Protein AF-A0A7S3HT35-F1 (afdb_monomer)

Mean predicted aligned error: 10.13 Å

Structure (mmCIF, N/CA/C/O backbone):
data_AF-A0A7S3HT35-F1
#
_entry.id   AF-A0A7S3HT35-F1
#
loop_
_atom_site.group_PDB
_atom_site.id
_atom_site.type_symbol
_atom_site.label_atom_id
_atom_site.label_alt_id
_atom_site.label_comp_id
_atom_site.label_asym_id
_atom_site.label_entity_id
_atom_site.label_seq_id
_atom_site.pdbx_PDB_ins_code
_atom_site.Cartn_x
_atom_site.Cartn_y
_atom_site.Cartn_z
_atom_site.occupancy
_atom_site.B_iso_or_equiv
_atom_site.auth_seq_id
_atom_site.auth_comp_id
_atom_site.auth_asym_id
_atom_site.auth_atom_id
_atom_site.pdbx_PDB_model_num
ATOM 1 N N . GLU A 1 1 ? -8.758 10.540 12.194 1.00 90.31 1 GLU A N 1
ATOM 2 C CA . GLU A 1 1 ? -7.508 11.287 12.437 1.00 90.31 1 GLU A CA 1
ATOM 3 C C . GLU A 1 1 ? -7.003 11.912 11.148 1.00 90.31 1 GLU A C 1
ATOM 5 O O . GLU A 1 1 ? -7.267 11.379 10.072 1.00 90.31 1 GLU A O 1
ATOM 10 N N . GLU A 1 2 ? -6.300 13.037 11.250 1.00 94.94 2 GLU A N 1
ATOM 11 C CA . GLU A 1 2 ? -5.619 13.651 10.111 1.00 94.94 2 GLU A CA 1
ATOM 12 C C . GLU A 1 2 ? -4.163 13.181 10.045 1.00 94.94 2 GLU A C 1
ATOM 14 O O . GLU A 1 2 ? -3.432 13.219 11.033 1.00 94.94 2 GLU A O 1
ATOM 19 N N . VAL A 1 3 ? -3.727 12.776 8.857 1.00 94.69 3 VAL A N 1
ATOM 20 C CA . VAL A 1 3 ? -2.368 12.325 8.566 1.00 94.69 3 VAL A CA 1
ATOM 21 C C . VAL A 1 3 ? -1.722 13.304 7.595 1.00 94.69 3 VAL A C 1
ATOM 23 O O . VAL A 1 3 ? -2.231 13.572 6.502 1.00 94.69 3 VAL A O 1
ATOM 26 N N . ASN A 1 4 ? -0.570 13.842 7.989 1.00 96.94 4 ASN A N 1
ATOM 27 C CA . ASN A 1 4 ? 0.180 14.779 7.163 1.00 96.94 4 ASN A CA 1
ATOM 28 C C . ASN A 1 4 ? 0.815 14.096 5.944 1.00 96.94 4 ASN A C 1
ATOM 30 O O . ASN A 1 4 ? 1.162 12.912 5.958 1.00 96.94 4 ASN A O 1
ATOM 34 N N . LYS A 1 5 ? 1.032 14.885 4.888 1.00 95.50 5 LYS A N 1
ATOM 35 C CA . LYS A 1 5 ? 1.752 14.442 3.693 1.00 95.50 5 LYS A CA 1
ATOM 36 C C . LYS A 1 5 ? 3.140 13.912 4.062 1.00 95.50 5 LYS A C 1
ATOM 38 O O . LYS A 1 5 ? 3.891 14.555 4.788 1.00 95.50 5 LYS A O 1
ATOM 43 N N . GLY A 1 6 ? 3.503 12.771 3.486 1.00 93.56 6 GLY A N 1
ATOM 44 C CA . GLY A 1 6 ? 4.805 12.128 3.647 1.00 93.56 6 GLY A CA 1
ATOM 45 C C . GLY A 1 6 ? 4.886 11.134 4.803 1.00 93.56 6 GLY A C 1
ATOM 46 O O . GLY A 1 6 ? 5.875 10.405 4.873 1.00 93.56 6 GLY A O 1
ATOM 47 N N . VAL A 1 7 ? 3.864 11.056 5.661 1.00 95.56 7 VAL A N 1
ATOM 48 C CA . VAL A 1 7 ? 3.805 10.070 6.746 1.00 95.56 7 VAL A CA 1
ATOM 49 C C . VAL A 1 7 ? 3.694 8.657 6.173 1.00 95.56 7 VAL A C 1
ATOM 51 O O . VAL A 1 7 ? 2.940 8.403 5.230 1.00 95.56 7 VAL A O 1
ATOM 54 N N . VAL A 1 8 ? 4.468 7.741 6.753 1.00 95.50 8 VAL A N 1
ATOM 55 C CA . VAL A 1 8 ? 4.493 6.319 6.406 1.00 95.50 8 VAL A CA 1
ATOM 56 C C . VAL A 1 8 ? 3.618 5.561 7.398 1.00 95.50 8 VAL A C 1
ATOM 58 O O . VAL A 1 8 ? 3.892 5.576 8.594 1.00 95.50 8 VAL A O 1
ATOM 61 N N . LEU A 1 9 ? 2.580 4.898 6.897 1.00 94.19 9 LEU A N 1
ATOM 62 C CA . LEU A 1 9 ? 1.608 4.163 7.708 1.00 94.19 9 LEU A CA 1
ATOM 63 C C . LEU A 1 9 ? 1.973 2.687 7.859 1.00 94.19 9 LEU A C 1
ATOM 65 O O . LEU A 1 9 ? 1.727 2.101 8.904 1.00 94.19 9 LEU A O 1
ATOM 69 N N . THR A 1 10 ? 2.586 2.085 6.837 1.00 94.56 10 THR A N 1
ATOM 70 C CA . THR A 1 10 ? 3.021 0.682 6.880 1.00 94.56 10 THR A CA 1
ATOM 71 C C . THR A 1 10 ? 4.471 0.526 6.451 1.00 94.56 10 THR A C 1
ATOM 73 O O . THR A 1 10 ? 4.996 1.320 5.666 1.00 94.56 10 THR A O 1
ATOM 76 N N . HIS A 1 11 ? 5.124 -0.514 6.973 1.00 94.69 11 HIS A N 1
ATOM 77 C CA . HIS A 1 11 ? 6.517 -0.834 6.682 1.00 94.69 11 HIS A CA 1
ATOM 78 C C . HIS A 1 11 ? 6.641 -2.284 6.207 1.00 94.69 11 HIS A C 1
ATOM 80 O O . HIS A 1 11 ? 6.087 -3.174 6.851 1.00 94.69 11 HIS A O 1
ATOM 86 N N . PRO A 1 12 ? 7.409 -2.548 5.136 1.00 93.06 12 PRO A N 1
ATOM 87 C CA . PRO A 1 12 ? 7.619 -3.897 4.650 1.00 93.06 12 PRO A CA 1
ATOM 88 C C . PRO A 1 12 ? 8.359 -4.749 5.688 1.00 93.06 12 PRO A C 1
ATOM 90 O O . PRO A 1 12 ? 9.258 -4.269 6.382 1.00 93.06 12 PRO A O 1
ATOM 93 N N . GLY A 1 13 ? 7.990 -6.025 5.779 1.00 89.56 13 GLY A N 1
ATOM 94 C CA . GLY A 1 13 ? 8.600 -7.000 6.684 1.00 89.56 13 GLY A CA 1
ATOM 95 C C . GLY A 1 13 ? 8.158 -6.881 8.143 1.00 89.56 13 GLY A C 1
ATOM 96 O O . GLY A 1 13 ? 8.648 -7.638 8.978 1.00 89.56 13 GLY A O 1
ATOM 97 N N . LYS A 1 14 ? 7.237 -5.966 8.461 1.00 86.88 14 LYS A N 1
ATOM 98 C CA . LYS A 1 14 ? 6.640 -5.843 9.793 1.00 86.88 14 LYS A CA 1
ATOM 99 C C . LYS A 1 14 ? 5.121 -6.011 9.704 1.00 86.88 14 LYS A C 1
ATOM 101 O O . LYS A 1 14 ? 4.526 -5.574 8.716 1.00 86.88 14 LYS A O 1
ATOM 106 N N . PRO A 1 15 ? 4.485 -6.627 10.711 1.00 85.62 15 PRO A N 1
ATOM 107 C CA . PRO A 1 15 ? 3.039 -6.588 10.822 1.00 85.62 15 PRO A CA 1
ATOM 108 C C . PRO A 1 15 ? 2.617 -5.161 11.162 1.00 85.62 15 PRO A C 1
ATOM 110 O O . PRO A 1 15 ? 3.322 -4.454 11.894 1.00 85.62 15 PRO A O 1
ATOM 113 N N . ASN A 1 16 ? 1.472 -4.738 10.639 1.00 90.38 16 ASN A N 1
ATOM 114 C CA . ASN A 1 16 ? 0.908 -3.468 11.057 1.00 90.38 16 ASN A CA 1
ATOM 115 C C . ASN A 1 16 ? 0.303 -3.583 12.460 1.00 90.38 16 ASN A C 1
ATOM 117 O O . ASN A 1 16 ? -0.036 -4.682 12.903 1.00 90.38 16 ASN A O 1
ATOM 121 N N . ARG A 1 17 ? 0.166 -2.452 13.156 1.00 88.69 17 ARG A N 1
ATOM 122 C CA . ARG A 1 17 ? -0.514 -2.407 14.459 1.00 88.69 17 ARG A CA 1
ATOM 123 C C . ARG A 1 17 ? -2.010 -2.162 14.304 1.00 88.69 17 ARG A C 1
ATOM 125 O O . ARG A 1 17 ? -2.811 -2.884 14.881 1.00 88.69 17 ARG A O 1
ATOM 132 N N . ASP A 1 18 ? -2.354 -1.176 13.488 1.00 92.94 18 ASP A N 1
ATOM 133 C CA . ASP A 1 18 ? -3.725 -0.717 13.304 1.00 92.94 18 ASP A CA 1
ATOM 134 C C . ASP A 1 18 ? -4.155 -0.885 11.843 1.00 92.94 18 ASP A C 1
ATOM 136 O O . ASP A 1 18 ? -3.328 -1.072 10.941 1.00 92.94 18 ASP A O 1
ATOM 140 N N . MET A 1 19 ? -5.459 -0.812 11.597 1.00 94.69 19 MET A N 1
ATOM 141 C CA . MET A 1 19 ? -6.017 -0.793 10.249 1.00 94.69 19 MET A CA 1
ATOM 142 C C . MET A 1 19 ? -6.496 0.622 9.924 1.00 94.69 19 MET A C 1
ATOM 144 O O . MET A 1 19 ? -7.192 1.252 10.718 1.00 94.69 19 MET A O 1
ATOM 148 N N . TYR A 1 20 ? -6.108 1.129 8.757 1.00 95.81 20 TYR A N 1
ATOM 149 C CA . TYR A 1 20 ? -6.363 2.506 8.343 1.00 95.81 20 TYR A CA 1
ATOM 150 C C . TYR A 1 20 ? -7.329 2.513 7.161 1.00 95.81 20 TYR A C 1
ATOM 152 O O . TYR A 1 20 ? -7.031 1.917 6.126 1.00 95.81 20 TYR A O 1
ATOM 160 N N . PHE A 1 21 ? -8.452 3.215 7.292 1.00 96.81 21 PHE A N 1
ATOM 161 C CA . PHE A 1 21 ? -9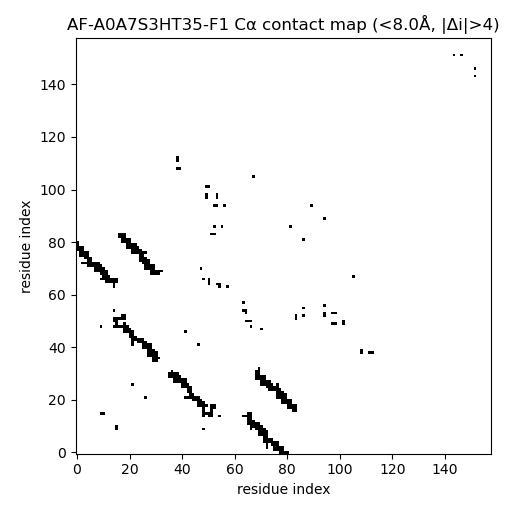.443 3.413 6.233 1.00 96.81 21 PHE A CA 1
ATOM 162 C C . PHE A 1 21 ? -9.373 4.848 5.725 1.00 96.81 21 PHE A C 1
ATOM 164 O O . PHE A 1 21 ? -9.440 5.790 6.512 1.00 96.81 21 PHE A O 1
ATOM 171 N N . VAL A 1 22 ? -9.263 5.028 4.414 1.00 97.19 22 VAL A N 1
ATOM 172 C CA . VAL A 1 22 ? -9.154 6.344 3.782 1.00 97.19 22 VAL A CA 1
ATOM 173 C C . VAL A 1 22 ? -10.534 6.984 3.674 1.00 97.19 22 VAL A C 1
ATOM 175 O O . VAL A 1 22 ? -11.417 6.483 2.978 1.00 97.19 22 VAL A O 1
ATOM 178 N N . VAL A 1 23 ? -10.711 8.131 4.325 1.00 97.12 23 VAL A N 1
ATOM 179 C CA . VAL A 1 23 ? -11.930 8.950 4.226 1.00 97.12 23 VAL A CA 1
ATOM 180 C C . VAL A 1 23 ? -11.766 10.030 3.166 1.00 97.12 23 VAL A C 1
ATOM 182 O O . VAL A 1 23 ? -12.678 10.272 2.375 1.00 97.12 23 VAL A O 1
ATOM 185 N N . ASN A 1 24 ? -10.597 10.667 3.132 1.00 96.75 24 ASN A N 1
ATOM 186 C CA . ASN A 1 24 ? -10.280 11.729 2.187 1.00 96.75 24 ASN A CA 1
ATOM 187 C C . ASN A 1 24 ? -8.771 11.788 1.918 1.00 96.75 24 ASN A C 1
ATOM 189 O O . ASN A 1 24 ? -7.971 11.438 2.782 1.00 96.75 24 ASN A O 1
ATOM 193 N N . GLY A 1 25 ? -8.376 12.265 0.739 1.00 95.44 25 GLY A N 1
ATOM 194 C CA . GLY A 1 25 ? -6.983 12.312 0.295 1.00 95.44 25 GLY A CA 1
ATOM 195 C C . GLY A 1 25 ? -6.520 11.034 -0.407 1.00 95.44 25 GLY A C 1
ATOM 196 O O . GLY A 1 25 ? -7.324 10.252 -0.915 1.00 95.44 25 GLY A O 1
ATOM 197 N N . ARG A 1 26 ? -5.198 10.851 -0.489 1.00 96.75 26 ARG A N 1
ATOM 198 C CA . ARG A 1 26 ? -4.568 9.745 -1.218 1.00 96.75 26 ARG A CA 1
ATOM 199 C C . ARG A 1 26 ? -3.355 9.181 -0.486 1.00 96.75 26 ARG A C 1
ATOM 201 O O . ARG A 1 26 ? -2.447 9.922 -0.091 1.00 96.75 26 ARG A O 1
ATOM 208 N N . ILE A 1 27 ? -3.303 7.855 -0.411 1.00 97.44 27 ILE A N 1
ATOM 209 C CA . ILE A 1 27 ? -2.157 7.086 0.083 1.00 97.44 27 ILE A CA 1
ATOM 210 C C . ILE A 1 27 ? -1.606 6.271 -1.083 1.00 97.44 27 ILE A C 1
ATOM 212 O O . ILE A 1 27 ? -2.364 5.602 -1.770 1.00 97.44 27 ILE A O 1
ATOM 216 N N . ASP A 1 28 ? -0.297 6.283 -1.302 1.00 97.06 28 ASP A N 1
ATOM 217 C CA . ASP A 1 28 ? 0.330 5.420 -2.302 1.00 97.06 28 ASP A CA 1
ATOM 218 C C . ASP A 1 28 ? 1.041 4.249 -1.627 1.00 97.06 28 ASP A C 1
ATOM 220 O O . ASP A 1 28 ? 1.861 4.426 -0.722 1.00 97.06 28 ASP A O 1
ATOM 224 N N . VAL A 1 29 ? 0.758 3.043 -2.118 1.00 96.12 29 VAL A N 1
ATOM 225 C CA . VAL A 1 29 ? 1.525 1.840 -1.805 1.00 96.12 29 VAL A CA 1
ATOM 226 C C . VAL A 1 29 ? 2.753 1.809 -2.706 1.00 96.12 29 VAL A C 1
ATOM 228 O O . VAL A 1 29 ? 2.627 1.755 -3.932 1.00 96.12 29 VAL A O 1
ATOM 231 N N . VAL A 1 30 ? 3.945 1.844 -2.112 1.00 95.00 30 VAL A N 1
ATOM 232 C CA . VAL A 1 30 ? 5.224 1.962 -2.825 1.00 95.00 30 VAL A CA 1
ATOM 233 C C . VAL A 1 30 ? 6.212 0.864 -2.437 1.00 95.00 30 VAL A C 1
ATOM 235 O O . VAL A 1 30 ? 6.231 0.377 -1.308 1.00 95.00 30 VAL A O 1
ATOM 238 N N . THR A 1 31 ? 7.090 0.494 -3.372 1.00 91.94 31 THR A N 1
ATOM 239 C CA . THR A 1 31 ? 8.124 -0.534 -3.129 1.00 91.94 31 THR A CA 1
ATOM 240 C C . THR A 1 31 ? 9.306 -0.040 -2.290 1.00 91.94 31 THR A C 1
ATOM 242 O O . THR A 1 31 ? 10.039 -0.841 -1.726 1.00 91.94 31 THR A O 1
ATOM 245 N N . SER A 1 32 ? 9.573 1.268 -2.276 1.00 89.81 32 SER A N 1
ATOM 246 C CA . SER A 1 32 ? 10.724 1.872 -1.593 1.00 89.81 32 SER A CA 1
ATOM 247 C C . SER A 1 32 ? 10.459 3.348 -1.309 1.00 89.81 32 SER A C 1
ATOM 249 O O . SER A 1 32 ? 9.794 4.016 -2.099 1.00 89.81 32 SER A O 1
ATOM 251 N N . LEU A 1 33 ? 11.012 3.868 -0.210 1.00 89.50 33 LEU A N 1
ATOM 252 C CA . LEU A 1 33 ? 10.910 5.285 0.150 1.00 89.50 33 LEU A CA 1
ATOM 253 C C . LEU A 1 33 ? 11.864 6.186 -0.652 1.00 89.50 33 LEU A C 1
ATOM 255 O O . LEU A 1 33 ? 11.533 7.352 -0.867 1.00 89.50 33 LEU A O 1
ATOM 259 N N . THR A 1 34 ? 13.008 5.656 -1.108 1.00 86.00 34 THR A N 1
ATOM 260 C CA . THR A 1 34 ? 14.022 6.405 -1.876 1.00 86.00 34 THR A CA 1
ATOM 261 C C . THR A 1 34 ? 13.702 6.421 -3.366 1.00 86.00 34 THR A C 1
ATOM 263 O O . THR A 1 34 ? 13.747 7.464 -4.009 1.00 86.00 34 THR A O 1
ATOM 266 N N . LYS A 1 35 ? 13.324 5.265 -3.922 1.00 79.81 35 LYS A N 1
ATOM 267 C CA . LYS A 1 35 ? 12.853 5.121 -5.305 1.00 79.81 35 LYS A CA 1
ATOM 268 C C . LYS A 1 35 ? 11.380 4.731 -5.275 1.00 79.81 35 LYS A C 1
ATOM 270 O O . LYS A 1 35 ? 11.040 3.553 -5.383 1.00 79.81 35 LYS A O 1
ATOM 275 N N . ARG A 1 36 ? 10.520 5.736 -5.073 1.00 77.38 36 ARG A N 1
ATOM 276 C CA . ARG A 1 36 ? 9.068 5.575 -4.908 1.00 77.38 36 ARG A CA 1
ATOM 277 C C . ARG A 1 36 ? 8.412 5.125 -6.209 1.00 77.38 36 ARG A C 1
ATOM 279 O O . ARG A 1 36 ? 7.950 5.937 -7.003 1.00 77.38 36 ARG A O 1
ATOM 286 N N . TYR A 1 37 ? 8.372 3.816 -6.426 1.00 86.75 37 TYR A N 1
ATOM 287 C CA . TYR A 1 37 ? 7.531 3.222 -7.458 1.00 86.75 37 TYR A CA 1
ATOM 288 C C . TYR A 1 37 ? 6.159 2.950 -6.869 1.00 86.75 37 TYR A C 1
ATOM 290 O O . TYR A 1 37 ? 6.022 2.101 -5.988 1.00 86.75 37 TYR A O 1
ATOM 298 N N . VAL A 1 38 ? 5.166 3.695 -7.350 1.00 91.19 38 VAL A N 1
ATOM 299 C CA . VAL A 1 38 ? 3.770 3.520 -6.955 1.00 91.19 38 VAL A CA 1
ATOM 300 C C . VAL A 1 38 ? 3.262 2.213 -7.542 1.00 91.19 38 VAL A C 1
ATOM 302 O O . VAL A 1 38 ? 3.146 2.056 -8.757 1.00 91.19 38 VAL A O 1
ATOM 305 N N . VAL A 1 39 ? 2.986 1.258 -6.662 1.00 93.00 39 VAL A N 1
ATOM 306 C CA . VAL A 1 39 ? 2.380 -0.025 -7.012 1.00 93.00 39 VAL A CA 1
ATOM 307 C C . VAL A 1 39 ? 0.876 0.162 -7.152 1.00 93.00 39 VAL A C 1
ATOM 309 O O . VAL A 1 39 ? 0.286 -0.248 -8.155 1.00 93.00 39 VAL A O 1
ATOM 312 N N . THR A 1 40 ? 0.262 0.809 -6.160 1.00 94.69 40 THR A N 1
ATOM 313 C CA . THR A 1 40 ? -1.191 0.977 -6.071 1.00 94.69 40 THR A CA 1
ATOM 314 C C . THR A 1 40 ? -1.521 2.272 -5.337 1.00 94.69 40 THR A C 1
ATOM 316 O O . THR A 1 40 ? -1.065 2.431 -4.204 1.00 94.69 40 THR A O 1
ATOM 319 N N . PRO A 1 41 ? -2.295 3.189 -5.934 1.00 95.81 41 PRO A N 1
ATOM 320 C CA . PRO A 1 41 ? -2.905 4.273 -5.181 1.00 95.81 41 PRO A CA 1
ATOM 321 C C . PRO A 1 41 ? -4.100 3.737 -4.384 1.00 95.81 41 PRO A C 1
ATOM 323 O O . PRO A 1 41 ? -4.859 2.915 -4.891 1.00 95.81 41 PRO A O 1
ATOM 326 N N . LEU A 1 42 ? -4.255 4.208 -3.154 1.00 96.56 42 LEU A N 1
ATOM 327 C CA . LEU A 1 42 ? -5.423 3.999 -2.307 1.00 96.56 42 LEU A CA 1
ATOM 328 C C . LEU A 1 42 ? -6.177 5.324 -2.209 1.00 96.56 42 LEU A C 1
ATOM 3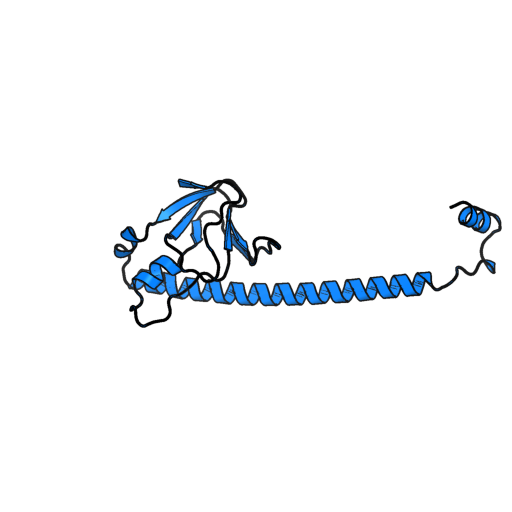30 O O . LEU A 1 42 ? -5.594 6.369 -1.884 1.00 96.56 42 LEU A O 1
ATOM 334 N N . LEU A 1 43 ? -7.461 5.267 -2.532 1.00 96.25 43 LEU A N 1
ATOM 335 C CA . LEU A 1 43 ? -8.378 6.396 -2.594 1.00 96.25 43 LEU A CA 1
ATOM 336 C C . LEU A 1 43 ? -9.441 6.270 -1.501 1.00 96.25 43 LEU A C 1
ATOM 338 O O . LEU A 1 43 ? -9.385 5.394 -0.643 1.00 96.25 43 LEU A O 1
ATOM 342 N N . LYS A 1 44 ? -10.417 7.176 -1.511 1.00 96.44 44 LYS A N 1
ATOM 343 C CA . LYS A 1 44 ? -11.551 7.148 -0.588 1.00 96.44 44 LYS A CA 1
ATOM 344 C C . LYS A 1 44 ? -12.216 5.762 -0.564 1.00 96.44 44 LYS A C 1
ATOM 346 O O . LYS A 1 44 ? -12.485 5.197 -1.618 1.00 96.44 44 LYS A O 1
ATOM 351 N N . HIS A 1 45 ? -12.522 5.281 0.640 1.00 95.19 45 HIS A N 1
ATOM 352 C CA . HIS A 1 45 ? -13.072 3.955 0.955 1.00 95.19 45 HIS A CA 1
ATOM 353 C C . HIS A 1 45 ? -12.097 2.776 0.837 1.00 95.19 45 HIS A C 1
ATOM 355 O O . HIS A 1 45 ? -12.444 1.674 1.265 1.00 95.19 45 HIS A O 1
ATOM 361 N N . ASP A 1 46 ? -10.872 2.990 0.351 1.00 95.94 46 ASP A N 1
ATOM 362 C CA . ASP A 1 46 ? -9.828 1.977 0.457 1.00 95.94 46 ASP A CA 1
ATOM 363 C C . ASP A 1 46 ? -9.274 1.897 1.882 1.00 95.94 46 ASP A C 1
ATOM 365 O O . ASP A 1 46 ? -9.431 2.800 2.707 1.00 95.94 46 ASP A O 1
ATOM 369 N N . TYR A 1 47 ? -8.582 0.799 2.169 1.00 95.44 47 TYR A N 1
ATOM 370 C CA . TYR A 1 47 ? -7.948 0.562 3.456 1.00 95.44 47 TYR A CA 1
ATOM 371 C C . TYR A 1 47 ? -6.608 -0.158 3.313 1.00 95.44 47 TYR A C 1
ATOM 373 O O . TYR A 1 47 ? -6.305 -0.752 2.271 1.00 95.44 47 TYR A O 1
ATOM 381 N N . VAL A 1 48 ? -5.811 -0.097 4.380 1.00 95.25 48 VAL A N 1
ATOM 382 C CA . VAL A 1 48 ? -4.505 -0.755 4.490 1.00 95.25 48 VAL A CA 1
ATOM 383 C C . VAL A 1 48 ? -4.218 -1.178 5.930 1.00 95.25 48 VAL A C 1
ATOM 385 O O . VAL A 1 48 ? -4.788 -0.630 6.875 1.00 95.25 48 VAL A O 1
ATOM 388 N N . GLY A 1 49 ? -3.298 -2.126 6.100 1.00 94.12 49 GLY A N 1
ATOM 389 C CA . GLY A 1 49 ? -2.869 -2.609 7.411 1.00 94.12 49 GLY A CA 1
ATOM 390 C C . GLY A 1 49 ? -3.574 -3.887 7.838 1.00 94.12 49 GLY A C 1
ATOM 391 O O . GLY A 1 49 ? -3.634 -4.184 9.029 1.00 94.12 49 GLY A O 1
ATOM 392 N N . GLU A 1 50 ? -4.122 -4.636 6.881 1.00 93.81 50 GLU A N 1
ATOM 393 C CA . GLU A 1 50 ? -4.894 -5.855 7.110 1.00 93.81 50 GLU A CA 1
ATOM 394 C C . GLU A 1 50 ? -4.109 -6.926 7.878 1.00 93.81 50 GLU A C 1
ATOM 396 O O . GLU A 1 50 ? -4.709 -7.730 8.594 1.00 93.81 50 GLU A O 1
ATOM 401 N N . SER A 1 51 ? -2.772 -6.932 7.765 1.00 92.62 51 SER A N 1
ATOM 402 C CA . SER A 1 51 ? -1.921 -7.887 8.485 1.00 92.62 51 SER A CA 1
ATOM 403 C C . SER A 1 51 ? -2.155 -7.863 9.999 1.00 92.62 51 SER A C 1
ATOM 405 O O . SER A 1 51 ? -2.066 -8.908 10.642 1.00 92.62 51 SER A O 1
ATOM 407 N N . SER A 1 52 ? -2.502 -6.701 10.560 1.00 90.31 52 SER A N 1
ATOM 408 C CA . SER A 1 52 ? -2.784 -6.508 11.987 1.00 90.31 52 SER A CA 1
ATOM 409 C C . SER A 1 52 ? -3.975 -7.354 12.460 1.00 90.31 52 SER A C 1
ATOM 411 O O . SER A 1 52 ? -3.832 -8.186 13.360 1.00 90.31 52 SER A O 1
ATOM 413 N N . VAL A 1 53 ? -5.124 -7.206 11.792 1.00 91.69 53 VAL A N 1
ATOM 414 C CA . VAL A 1 53 ? -6.361 -7.941 12.078 1.00 91.69 53 VAL A CA 1
ATOM 415 C C . VAL A 1 53 ? -6.130 -9.428 11.883 1.00 91.69 53 VAL A C 1
ATOM 417 O O . VAL A 1 53 ? -6.386 -10.215 12.786 1.00 91.69 53 VAL A O 1
ATOM 420 N N . ILE A 1 54 ? -5.585 -9.830 10.734 1.00 91.12 54 ILE A N 1
ATOM 421 C CA . ILE A 1 54 ? -5.441 -11.250 10.401 1.00 91.12 54 ILE A CA 1
ATOM 422 C C . ILE A 1 54 ? -4.536 -11.957 11.422 1.00 91.12 54 ILE A C 1
ATOM 424 O O . ILE A 1 54 ? -4.870 -13.037 11.910 1.00 91.12 54 ILE A O 1
ATOM 428 N N . ASN A 1 55 ? -3.418 -11.335 11.807 1.00 90.50 55 ASN A N 1
ATOM 429 C CA . ASN A 1 55 ? -2.492 -11.913 12.780 1.00 90.50 55 ASN A CA 1
ATOM 430 C C . ASN A 1 55 ? -3.075 -12.047 14.187 1.00 90.50 55 ASN A C 1
ATOM 432 O O . ASN A 1 55 ? -2.601 -12.895 14.940 1.00 90.50 55 ASN A O 1
ATOM 436 N N . LYS A 1 56 ? -4.083 -11.245 14.550 1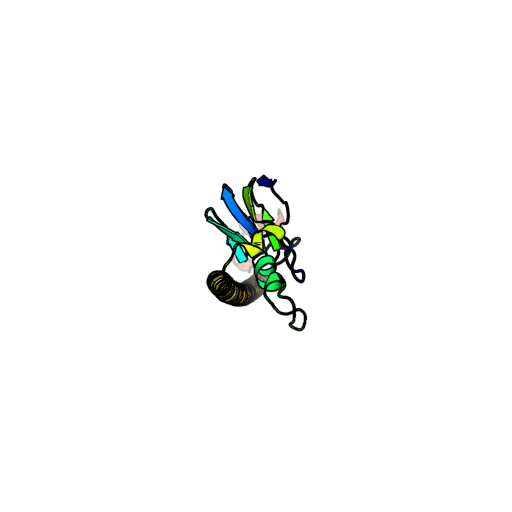.00 87.88 56 LYS A N 1
ATOM 437 C CA . LYS A 1 56 ? -4.761 -11.360 15.847 1.00 87.88 56 LYS A CA 1
ATOM 438 C C . LYS A 1 56 ? -5.509 -12.687 15.990 1.00 87.88 56 LYS A C 1
ATOM 440 O O . LYS A 1 56 ? -5.594 -13.220 17.093 1.00 87.88 56 LYS A O 1
ATOM 445 N N . PHE A 1 57 ? -6.023 -13.215 14.878 1.00 86.19 57 PHE A N 1
ATOM 446 C CA . PHE A 1 57 ? -6.832 -14.436 14.833 1.00 86.19 57 PHE A CA 1
ATOM 447 C C . PHE A 1 57 ? -6.048 -15.680 14.389 1.00 86.19 57 PHE A C 1
ATOM 449 O O . PHE A 1 57 ? -6.532 -16.804 14.525 1.00 86.19 57 PHE A O 1
ATOM 456 N N . ILE A 1 58 ? -4.827 -15.513 13.877 1.00 82.19 58 ILE A N 1
ATOM 457 C CA . ILE A 1 58 ? -3.929 -16.628 13.573 1.00 82.19 58 ILE A CA 1
ATOM 458 C C . ILE A 1 58 ? -3.295 -17.153 14.876 1.00 82.19 58 ILE A C 1
ATOM 460 O O . ILE A 1 58 ? -2.827 -16.387 15.716 1.00 82.19 58 ILE A O 1
ATOM 464 N N . LYS A 1 59 ? -3.249 -18.484 15.045 1.00 73.69 59 LYS A N 1
ATOM 465 C CA . LYS A 1 59 ? -2.576 -19.130 16.189 1.00 73.69 59 LYS A CA 1
ATOM 466 C C . LYS A 1 59 ? -1.103 -18.707 16.267 1.00 73.69 59 LYS A C 1
ATOM 468 O 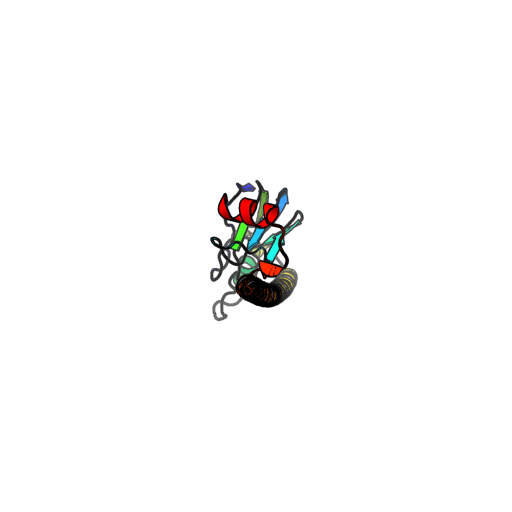O . LYS A 1 59 ? -0.415 -18.680 15.252 1.00 73.69 59 LYS A O 1
ATOM 473 N N . ALA A 1 60 ? -0.595 -18.497 17.483 1.00 60.72 60 ALA A N 1
ATOM 474 C CA . ALA A 1 60 ? 0.776 -18.040 17.750 1.00 60.72 60 ALA A CA 1
ATOM 475 C C . ALA A 1 60 ? 1.899 -18.910 17.136 1.00 60.72 60 ALA A C 1
ATOM 477 O O . ALA A 1 60 ? 3.025 -18.443 17.009 1.00 60.72 60 ALA A O 1
ATOM 478 N N . SER A 1 61 ? 1.602 -20.156 16.754 1.00 52.41 61 SER A N 1
ATOM 479 C CA . SER A 1 61 ? 2.539 -21.095 16.124 1.00 52.41 61 SER A CA 1
ATOM 480 C C . SER A 1 61 ? 2.692 -20.924 14.609 1.00 52.41 61 SER A C 1
ATOM 482 O O . SER A 1 61 ? 3.547 -21.574 14.013 1.00 52.41 61 SER A O 1
ATOM 484 N N . ALA A 1 62 ? 1.849 -20.120 13.960 1.00 71.50 62 ALA A N 1
ATOM 485 C CA . ALA A 1 62 ? 1.937 -19.869 12.527 1.00 71.50 62 ALA A CA 1
ATOM 486 C C . ALA A 1 62 ? 2.752 -18.599 12.241 1.00 71.50 62 ALA A C 1
ATOM 488 O O . ALA A 1 62 ? 2.777 -17.660 13.038 1.00 71.50 62 ALA A O 1
ATOM 489 N N . ASN A 1 63 ? 3.413 -18.566 11.080 1.00 79.81 63 ASN A N 1
ATOM 490 C CA . ASN A 1 63 ? 4.167 -17.393 10.643 1.00 79.81 63 ASN A CA 1
ATOM 491 C C . ASN A 1 63 ? 3.245 -16.171 10.565 1.00 79.81 63 ASN A C 1
ATOM 493 O O . ASN A 1 63 ? 2.255 -16.182 9.829 1.00 79.81 63 ASN A O 1
ATOM 497 N N . LYS A 1 64 ? 3.593 -15.114 11.306 1.00 84.75 64 LYS A N 1
ATOM 498 C CA . LYS A 1 64 ? 2.882 -13.835 11.241 1.00 84.75 64 LYS A CA 1
ATOM 499 C C . LYS A 1 64 ? 2.977 -13.264 9.829 1.00 84.75 64 LYS A C 1
ATOM 501 O O . LYS A 1 64 ? 4.049 -13.244 9.223 1.00 84.75 64 LYS A O 1
ATOM 506 N N . LEU A 1 65 ? 1.850 -12.785 9.324 1.00 89.69 65 LEU A N 1
ATOM 507 C CA . LEU A 1 65 ? 1.772 -12.062 8.066 1.00 89.69 65 LEU A CA 1
ATOM 508 C C . LEU A 1 65 ? 2.384 -10.678 8.236 1.00 89.69 65 LEU A C 1
ATOM 510 O O . LEU A 1 65 ? 2.113 -9.979 9.208 1.00 89.69 65 LEU A O 1
ATOM 514 N N . ASN A 1 66 ? 3.188 -10.276 7.266 1.00 91.62 66 ASN A N 1
ATOM 515 C CA . ASN A 1 66 ? 3.817 -8.967 7.249 1.00 91.62 66 ASN A CA 1
ATOM 516 C C . ASN A 1 66 ? 3.304 -8.170 6.058 1.00 91.62 66 ASN A C 1
ATOM 518 O O . ASN A 1 66 ? 2.922 -8.740 5.035 1.00 91.62 66 ASN A O 1
ATOM 522 N N . GLU A 1 67 ? 3.357 -6.849 6.176 1.00 91.69 67 GLU A N 1
ATOM 523 C CA . GLU A 1 67 ? 3.193 -5.984 5.016 1.00 91.69 67 GLU A CA 1
ATOM 524 C C . GLU A 1 67 ? 4.391 -6.167 4.072 1.00 91.69 67 GLU A C 1
ATOM 526 O O . GLU A 1 67 ? 5.526 -6.355 4.511 1.00 91.69 67 GLU A O 1
ATOM 531 N N . GLU A 1 68 ? 4.166 -6.117 2.760 1.00 91.94 68 GLU A N 1
ATOM 532 C CA . GLU A 1 68 ? 5.242 -6.263 1.758 1.00 91.94 68 GLU A CA 1
ATOM 533 C C . GLU A 1 68 ? 5.726 -4.933 1.183 1.00 91.94 68 GLU A C 1
ATOM 535 O O . GLU A 1 68 ? 6.762 -4.863 0.524 1.00 91.94 68 GLU A O 1
ATOM 540 N N . HIS A 1 69 ? 4.957 -3.872 1.408 1.00 93.81 69 HIS A N 1
ATOM 541 C CA . HIS A 1 69 ? 5.147 -2.572 0.785 1.00 93.81 69 HIS A CA 1
ATOM 542 C C . HIS A 1 69 ? 4.954 -1.468 1.822 1.00 93.81 69 HIS A C 1
ATOM 544 O O . HIS A 1 69 ? 4.308 -1.667 2.850 1.00 93.81 69 HIS A O 1
ATOM 550 N N . TYR A 1 70 ? 5.490 -0.289 1.523 1.00 95.31 70 TYR A N 1
ATOM 551 C CA . TYR A 1 70 ? 5.194 0.909 2.297 1.00 95.31 70 TYR A CA 1
ATOM 552 C C . TYR A 1 70 ? 3.860 1.493 1.847 1.00 95.31 70 TYR A C 1
ATOM 554 O O . TYR A 1 70 ? 3.600 1.538 0.648 1.00 95.31 70 TYR A O 1
ATOM 562 N N . ALA A 1 71 ? 3.071 2.022 2.772 1.00 96.06 71 ALA A N 1
ATOM 563 C CA . ALA A 1 71 ? 1.933 2.886 2.481 1.00 96.06 71 ALA A CA 1
ATOM 564 C C . ALA A 1 71 ? 2.268 4.303 2.947 1.00 96.06 71 ALA A C 1
ATOM 566 O O . ALA A 1 71 ? 2.588 4.509 4.117 1.00 96.06 71 ALA A O 1
ATOM 567 N N . VAL A 1 72 ? 2.240 5.272 2.032 1.00 96.62 72 VAL A N 1
ATOM 568 C CA . VAL A 1 72 ? 2.696 6.643 2.296 1.00 96.62 72 VAL A CA 1
ATOM 569 C C . VAL A 1 72 ? 1.612 7.640 1.917 1.00 96.62 72 VAL A C 1
ATOM 571 O O . VAL A 1 72 ? 1.103 7.609 0.797 1.00 96.62 72 VAL A O 1
ATOM 574 N N . ALA A 1 73 ? 1.289 8.558 2.824 1.00 96.88 73 ALA A N 1
ATOM 575 C CA . ALA A 1 73 ? 0.380 9.663 2.545 1.00 96.88 73 ALA A CA 1
ATOM 576 C C . ALA A 1 73 ? 0.996 10.605 1.495 1.00 96.88 73 ALA A C 1
ATOM 578 O O . ALA A 1 73 ? 2.060 11.192 1.711 1.00 96.88 73 ALA A O 1
ATOM 579 N N . VAL A 1 74 ? 0.351 10.750 0.336 1.00 94.75 74 VAL A N 1
ATOM 580 C CA . VAL A 1 74 ? 0.831 11.626 -0.753 1.00 94.75 74 VAL A CA 1
ATOM 581 C C . VAL A 1 74 ? 0.267 13.035 -0.620 1.00 94.75 74 VAL A C 1
ATOM 583 O 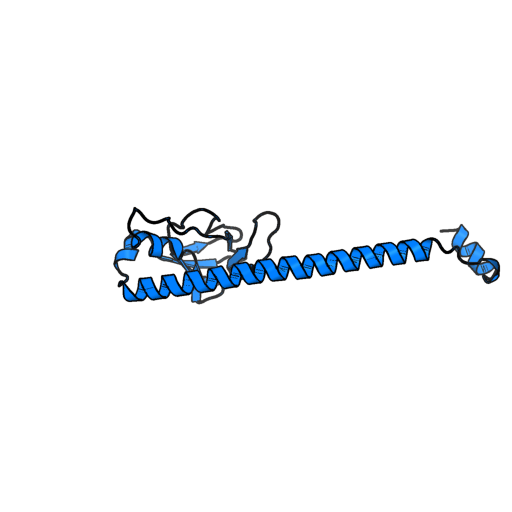O . VAL A 1 74 ? 0.927 14.013 -0.981 1.00 94.75 74 VAL A O 1
ATOM 586 N N . THR A 1 75 ? -0.937 13.141 -0.071 1.00 95.19 75 THR A N 1
ATOM 587 C CA . THR A 1 75 ? -1.596 14.395 0.299 1.00 95.19 75 THR A CA 1
ATOM 588 C C . THR A 1 75 ? -1.725 14.479 1.819 1.00 95.19 75 THR A C 1
ATOM 590 O O . THR A 1 75 ? -1.290 13.575 2.529 1.00 95.19 75 THR A O 1
ATOM 593 N N . LYS A 1 76 ? -2.328 15.555 2.337 1.00 96.25 76 LYS A N 1
ATOM 594 C CA . LYS A 1 76 ? -2.982 15.475 3.649 1.00 96.25 76 LYS A CA 1
ATOM 595 C C . LYS A 1 76 ? -4.136 14.471 3.509 1.00 96.25 76 LYS A C 1
ATOM 597 O O . LYS A 1 76 ? -4.851 14.525 2.504 1.00 96.25 76 LYS A O 1
ATOM 602 N N . VAL A 1 77 ? -4.239 13.510 4.420 1.00 96.81 77 VAL A N 1
ATOM 603 C CA . VAL A 1 77 ? -5.206 12.403 4.346 1.00 96.81 77 VAL A CA 1
ATOM 604 C C . VAL A 1 77 ? -6.015 12.374 5.631 1.00 96.81 77 VAL A C 1
ATOM 606 O O . VAL A 1 77 ? -5.455 12.486 6.717 1.00 96.81 77 VAL A O 1
ATOM 609 N N . GLU A 1 78 ? -7.320 12.191 5.516 1.00 97.44 78 GLU A N 1
ATOM 610 C CA . GLU A 1 78 ? -8.180 11.871 6.651 1.00 97.44 78 GLU A CA 1
ATOM 611 C C . GLU A 1 78 ? -8.397 10.363 6.672 1.00 97.44 78 GLU A C 1
ATOM 613 O O . GLU A 1 78 ? -8.813 9.772 5.669 1.00 97.44 78 GLU A O 1
ATOM 618 N N . VAL A 1 79 ? -8.105 9.739 7.811 1.00 96.81 79 VAL A N 1
ATOM 619 C CA . VAL A 1 79 ? -8.249 8.294 7.991 1.00 96.81 79 VAL A CA 1
ATOM 620 C C . VAL A 1 79 ? -9.102 7.964 9.209 1.00 96.81 79 VAL A C 1
ATOM 622 O O . VAL A 1 79 ? -9.016 8.629 10.245 1.00 96.81 79 VAL A O 1
ATOM 625 N N . LEU A 1 80 ? -9.900 6.903 9.109 1.00 96.50 80 LEU A N 1
ATOM 626 C CA . LEU A 1 80 ? -10.430 6.211 10.281 1.00 96.50 80 LEU A CA 1
ATOM 627 C C . LEU A 1 80 ? -9.423 5.141 10.683 1.00 96.50 80 LEU A C 1
ATOM 629 O O . LEU A 1 80 ? -8.970 4.363 9.842 1.00 96.50 80 LEU A O 1
ATOM 633 N N . ILE A 1 81 ? -9.067 5.125 11.961 1.00 95.25 81 ILE A N 1
ATOM 634 C CA . ILE A 1 81 ? -8.141 4.147 12.519 1.00 95.25 81 ILE A CA 1
ATOM 635 C C . ILE A 1 81 ? -8.962 3.152 13.312 1.00 95.25 81 ILE A C 1
ATOM 637 O O . ILE A 1 81 ? -9.702 3.533 14.218 1.00 95.25 81 ILE A O 1
ATOM 641 N N . LEU A 1 82 ? -8.818 1.882 12.964 1.00 94.69 82 LEU A N 1
ATOM 642 C CA . LEU A 1 82 ? -9.347 0.785 13.744 1.00 94.69 82 LEU A CA 1
ATOM 643 C C . LEU A 1 82 ? -8.192 0.184 14.554 1.00 94.69 82 LEU A C 1
ATOM 645 O O . LEU A 1 82 ? -7.317 -0.460 13.964 1.00 94.69 82 LEU A O 1
ATOM 649 N N . PRO A 1 83 ? -8.143 0.435 15.874 1.00 93.69 83 PRO A N 1
ATOM 650 C CA . PRO A 1 83 ? -7.044 -0.021 16.706 1.00 93.69 83 PRO A CA 1
ATOM 651 C C . PRO A 1 83 ? -7.127 -1.524 16.961 1.00 93.69 83 PRO A C 1
ATOM 653 O O . PRO A 1 83 ? -8.220 -2.090 17.008 1.00 93.69 83 PRO A O 1
ATOM 656 N N . GLU A 1 84 ? -5.982 -2.152 17.239 1.00 90.00 84 GLU A N 1
ATOM 657 C CA . GLU A 1 84 ? -5.909 -3.601 17.503 1.00 90.00 84 GLU A CA 1
ATOM 658 C C . GLU A 1 84 ? -6.890 -4.083 18.585 1.00 90.00 84 GLU A C 1
ATOM 660 O O . GLU A 1 84 ? -7.473 -5.165 18.489 1.00 90.00 84 GLU A O 1
ATOM 665 N N . ALA A 1 85 ? -7.114 -3.260 19.612 1.00 89.62 85 ALA A N 1
ATOM 666 C CA . ALA A 1 85 ? -8.037 -3.563 20.702 1.00 89.62 85 ALA A CA 1
ATOM 667 C C . ALA A 1 85 ? -9.491 -3.759 20.232 1.00 89.62 85 ALA A C 1
ATOM 669 O O . ALA A 1 85 ? -10.244 -4.482 20.878 1.00 89.62 85 ALA A O 1
ATOM 670 N N . ALA A 1 86 ? -9.874 -3.149 19.108 1.00 91.06 86 ALA A N 1
ATOM 671 C CA . ALA A 1 86 ? -11.211 -3.249 18.535 1.00 91.06 86 ALA A CA 1
ATOM 672 C C . ALA A 1 86 ? -11.370 -4.445 17.579 1.00 91.06 86 ALA A C 1
ATOM 674 O O . ALA A 1 86 ? -12.469 -4.693 17.091 1.00 91.06 86 ALA A O 1
ATOM 675 N N . PHE A 1 87 ? -10.308 -5.211 17.299 1.00 90.38 87 PHE A N 1
ATOM 676 C CA . PHE A 1 87 ? -10.388 -6.317 16.338 1.00 90.38 87 PHE A CA 1
ATOM 677 C C . PHE A 1 87 ? -11.256 -7.479 16.816 1.00 90.38 87 PHE A C 1
ATOM 679 O O . PHE A 1 87 ? -11.765 -8.228 15.994 1.00 90.38 87 PHE A O 1
ATOM 686 N N . THR A 1 88 ? -11.485 -7.608 18.122 1.00 87.56 88 THR A N 1
ATOM 687 C CA . THR A 1 88 ? -12.405 -8.606 18.690 1.00 87.56 88 THR A CA 1
ATOM 688 C C . THR A 1 88 ? -13.859 -8.410 18.256 1.00 87.56 88 THR A C 1
ATOM 690 O O . THR A 1 88 ? -14.662 -9.318 18.441 1.00 87.56 88 THR A O 1
ATOM 693 N N . LEU A 1 89 ? -14.197 -7.255 17.672 1.00 89.00 89 LEU A N 1
ATOM 694 C CA . LEU A 1 89 ? -15.520 -6.975 17.115 1.00 89.00 89 LEU A CA 1
ATOM 695 C C . LEU A 1 89 ? -15.769 -7.680 15.774 1.00 89.00 89 LEU A C 1
ATOM 697 O O . LEU A 1 89 ? -16.918 -7.757 15.345 1.00 89.00 89 LEU A O 1
ATOM 701 N N . PHE A 1 90 ? -14.726 -8.179 15.102 1.00 89.19 90 PHE A N 1
ATOM 702 C CA . PHE A 1 90 ? -14.900 -8.952 13.876 1.00 89.19 90 PHE A CA 1
ATOM 703 C C . PHE A 1 90 ? -15.298 -10.389 14.189 1.00 89.19 90 PHE A C 1
ATOM 705 O O . PHE A 1 90 ? -14.677 -11.065 15.011 1.00 89.19 90 PHE A O 1
ATOM 712 N N . ASP A 1 91 ? -16.294 -10.882 13.463 1.00 91.38 91 ASP A N 1
ATOM 713 C CA . ASP A 1 91 ? -16.576 -12.304 13.402 1.00 91.38 91 ASP A CA 1
ATOM 714 C C . ASP A 1 91 ? -15.547 -13.026 12.514 1.00 91.38 91 ASP A C 1
ATOM 716 O O . ASP A 1 91 ? -14.877 -12.440 11.658 1.00 91.38 91 ASP A O 1
ATOM 720 N N . LEU A 1 92 ? -15.414 -14.339 12.715 1.00 88.75 92 LEU A N 1
ATOM 721 C CA . LEU A 1 92 ? -14.439 -15.150 11.979 1.00 88.75 92 LEU A CA 1
ATOM 722 C C . LEU A 1 92 ? -14.672 -15.106 10.462 1.00 88.75 92 LEU A C 1
ATOM 724 O O . LEU A 1 92 ? -13.708 -15.116 9.699 1.00 88.75 92 LEU A O 1
ATOM 728 N N . HIS A 1 93 ? -15.931 -14.999 10.028 1.00 91.94 93 HIS A N 1
ATOM 729 C CA . HIS A 1 93 ? -16.264 -14.900 8.612 1.00 91.94 93 HIS A CA 1
ATOM 730 C C . HIS A 1 93 ? -15.707 -13.615 7.983 1.00 91.94 93 HIS A C 1
ATOM 732 O O . HIS A 1 93 ? -15.044 -13.686 6.945 1.00 91.94 93 HIS A O 1
ATOM 738 N N . SER A 1 94 ? -15.882 -12.453 8.624 1.00 91.81 94 SER A N 1
ATOM 739 C CA . SER A 1 94 ? -15.292 -11.203 8.128 1.00 91.81 94 SER A CA 1
ATOM 740 C C . SER A 1 94 ? -13.768 -11.272 8.085 1.00 91.81 94 SER A C 1
ATOM 742 O O . SER A 1 94 ? -13.157 -10.799 7.125 1.00 91.81 94 SER A O 1
ATOM 744 N N . VAL A 1 95 ? -13.136 -11.901 9.082 1.00 91.81 95 VAL A N 1
ATOM 745 C CA . VAL A 1 95 ? -11.676 -12.090 9.097 1.00 91.81 95 VAL A CA 1
ATOM 746 C C . VAL A 1 95 ? -11.215 -12.950 7.917 1.00 91.81 95 VAL A C 1
ATOM 748 O O . VAL A 1 95 ? -10.210 -12.624 7.282 1.00 91.81 95 VAL A O 1
ATOM 751 N N . ASP A 1 96 ? -11.951 -14.004 7.564 1.00 91.69 96 ASP A N 1
ATOM 752 C CA . ASP A 1 96 ? -11.645 -14.838 6.398 1.00 91.69 96 ASP A CA 1
ATOM 753 C C . ASP A 1 96 ? -11.764 -14.071 5.072 1.00 91.69 96 ASP A C 1
ATOM 755 O O . ASP A 1 96 ? -10.906 -14.210 4.186 1.00 91.69 96 ASP A O 1
ATOM 759 N N . VAL A 1 97 ? -12.772 -13.205 4.944 1.00 93.50 97 VAL A N 1
ATOM 760 C CA . VAL A 1 97 ? -12.928 -12.309 3.786 1.00 93.50 97 VAL A CA 1
ATOM 761 C C . VAL A 1 97 ? -11.771 -11.308 3.706 1.00 93.50 97 VAL A C 1
ATOM 763 O O . VAL A 1 97 ? -11.173 -11.133 2.640 1.00 93.50 97 VAL A O 1
ATOM 766 N N . ILE A 1 98 ? -11.384 -10.693 4.827 1.00 93.19 98 ILE A N 1
ATOM 767 C CA . ILE A 1 98 ? -10.234 -9.778 4.884 1.00 93.19 98 ILE A CA 1
ATOM 768 C C . ILE A 1 98 ? -8.948 -10.518 4.504 1.00 93.19 98 ILE A C 1
ATOM 770 O O . ILE A 1 98 ? -8.164 -10.021 3.695 1.00 93.19 98 ILE A O 1
ATOM 774 N N . ARG A 1 99 ? -8.743 -11.734 5.022 1.00 92.81 99 ARG A N 1
ATOM 775 C CA . ARG A 1 99 ? -7.567 -12.562 4.731 1.00 92.81 99 ARG A CA 1
ATOM 776 C C . ARG A 1 99 ? -7.469 -12.928 3.255 1.00 92.81 99 ARG A C 1
ATOM 778 O O . ARG A 1 99 ? -6.408 -12.748 2.659 1.00 92.81 99 ARG A O 1
ATOM 785 N N . SER A 1 100 ? -8.547 -13.430 2.658 1.00 93.75 100 SER A N 1
ATOM 786 C CA . SER A 1 100 ? -8.567 -13.777 1.228 1.00 93.75 100 SER A CA 1
ATOM 787 C C . SER A 1 100 ? -8.302 -12.550 0.350 1.00 93.75 100 SER A C 1
ATOM 789 O O . SER A 1 100 ? -7.466 -12.603 -0.555 1.00 93.75 100 SER A O 1
ATOM 791 N N . THR A 1 101 ? -8.913 -11.414 0.692 1.00 94.19 101 THR A N 1
ATOM 792 C CA . THR A 1 101 ? -8.699 -10.132 0.010 1.00 94.19 101 THR A CA 1
ATOM 793 C C . THR A 1 101 ? -7.252 -9.654 0.139 1.00 94.19 101 THR A C 1
ATOM 795 O O . THR A 1 101 ? -6.651 -9.238 -0.852 1.00 94.19 101 THR A O 1
ATOM 798 N N . PHE A 1 102 ? -6.655 -9.742 1.330 1.00 93.50 102 PHE A N 1
ATOM 799 C CA . PHE A 1 102 ? -5.258 -9.377 1.566 1.00 93.50 102 PHE A CA 1
ATOM 800 C C . PHE A 1 102 ? -4.299 -10.219 0.717 1.00 93.50 102 PHE A C 1
ATOM 802 O O . PHE A 1 102 ? -3.396 -9.672 0.080 1.00 93.50 102 PHE A O 1
ATOM 809 N N . MET A 1 103 ? -4.518 -11.535 0.649 1.00 93.12 103 MET A N 1
ATOM 810 C CA . MET A 1 103 ? -3.701 -12.433 -0.172 1.00 93.12 103 MET A CA 1
ATOM 811 C C . MET A 1 103 ? -3.830 -12.108 -1.662 1.00 93.12 103 MET A C 1
ATOM 813 O O . MET A 1 103 ? -2.816 -11.982 -2.348 1.00 93.12 103 MET A O 1
ATOM 817 N N . ALA A 1 104 ? -5.054 -11.884 -2.150 1.00 94.81 104 ALA A N 1
ATOM 818 C CA . ALA A 1 104 ? -5.301 -11.506 -3.540 1.00 94.81 104 ALA A CA 1
ATOM 819 C C . ALA A 1 104 ? -4.651 -10.156 -3.899 1.00 94.81 104 ALA A C 1
ATOM 821 O O . ALA A 1 104 ? -3.955 -10.054 -4.911 1.00 94.81 104 ALA A O 1
ATOM 822 N N . LYS A 1 105 ? -4.807 -9.131 -3.045 1.00 94.06 105 LYS A N 1
ATOM 823 C CA . LYS A 1 105 ? -4.151 -7.821 -3.211 1.00 94.06 105 LYS A CA 1
ATOM 824 C C . LYS A 1 105 ? -2.630 -7.963 -3.242 1.00 94.06 105 LYS A C 1
ATOM 826 O O . LYS A 1 105 ? -1.973 -7.337 -4.071 1.00 94.06 105 LYS A O 1
ATOM 831 N N . THR A 1 106 ? -2.068 -8.766 -2.343 1.00 92.81 106 THR A N 1
ATOM 832 C CA . THR A 1 106 ? -0.620 -8.987 -2.242 1.00 92.81 106 THR A CA 1
ATOM 833 C C . THR A 1 106 ? -0.079 -9.656 -3.498 1.00 92.81 106 THR A C 1
ATOM 835 O O . THR A 1 106 ? 0.873 -9.158 -4.099 1.00 92.81 106 THR A O 1
ATOM 838 N N . GLU A 1 107 ? -0.731 -10.721 -3.959 1.00 94.94 107 GLU A N 1
ATOM 839 C CA . GLU A 1 107 ? -0.328 -11.421 -5.176 1.00 94.94 107 GLU A CA 1
ATOM 840 C C . GLU A 1 107 ? -0.427 -10.519 -6.413 1.00 94.94 107 GLU A C 1
ATOM 842 O O . GLU A 1 107 ? 0.531 -10.397 -7.181 1.00 94.94 107 GLU A O 1
ATOM 847 N N . TRP A 1 108 ? -1.528 -9.777 -6.554 1.00 95.19 108 TRP A N 1
ATOM 848 C CA . TRP A 1 108 ? -1.682 -8.804 -7.636 1.00 95.19 108 TRP A CA 1
ATOM 849 C C . TRP A 1 108 ? -0.584 -7.725 -7.616 1.00 95.19 108 TRP A C 1
ATOM 851 O O . TRP A 1 108 ? -0.002 -7.397 -8.655 1.00 95.19 108 TRP A O 1
ATOM 861 N N . ARG A 1 109 ? -0.226 -7.204 -6.432 1.00 94.69 109 ARG A N 1
ATOM 862 C CA . ARG A 1 109 ? 0.872 -6.231 -6.270 1.00 94.69 109 ARG A CA 1
ATOM 863 C C . ARG A 1 109 ? 2.221 -6.823 -6.682 1.00 94.69 109 ARG A C 1
ATOM 865 O O . ARG A 1 109 ? 2.964 -6.163 -7.410 1.00 94.69 109 ARG A O 1
ATOM 872 N N . ARG A 1 110 ? 2.533 -8.065 -6.290 1.00 93.56 110 ARG A N 1
ATOM 873 C CA . ARG A 1 110 ? 3.772 -8.757 -6.699 1.00 93.56 110 ARG A CA 1
ATOM 874 C C . ARG A 1 110 ? 3.869 -8.890 -8.218 1.00 93.56 110 ARG A C 1
ATOM 876 O O . ARG A 1 110 ? 4.906 -8.557 -8.802 1.00 93.56 110 ARG A O 1
ATOM 883 N N . GLN A 1 111 ? 2.783 -9.308 -8.869 1.00 94.94 111 GLN A N 1
ATOM 884 C CA . GLN A 1 111 ? 2.714 -9.420 -10.328 1.00 94.94 111 GLN A CA 1
ATOM 885 C C . GLN A 1 111 ? 2.914 -8.061 -11.005 1.00 94.94 111 GLN A C 1
ATOM 887 O O . GLN A 1 111 ? 3.726 -7.937 -11.926 1.00 94.94 111 GLN A O 1
ATOM 892 N N . ARG A 1 112 ? 2.270 -7.012 -10.486 1.00 92.88 112 ARG A N 1
ATOM 893 C CA . ARG A 1 112 ? 2.417 -5.643 -10.991 1.00 92.88 112 ARG A CA 1
ATOM 894 C C . ARG A 1 112 ? 3.847 -5.120 -10.858 1.00 92.88 112 ARG A C 1
ATOM 896 O O . ARG A 1 112 ? 4.369 -4.521 -11.796 1.00 92.88 112 ARG A O 1
ATOM 903 N N . VAL A 1 113 ? 4.521 -5.386 -9.737 1.00 91.75 113 VAL A N 1
ATOM 904 C CA . VAL A 1 113 ? 5.942 -5.042 -9.556 1.00 91.75 113 VAL A CA 1
ATOM 905 C C . VAL A 1 113 ? 6.823 -5.795 -10.556 1.00 91.75 113 VAL A C 1
ATOM 907 O O . VAL A 1 113 ? 7.730 -5.196 -11.141 1.00 91.75 113 VAL A O 1
ATOM 910 N N . LYS A 1 114 ? 6.566 -7.089 -10.787 1.00 93.00 114 LYS A N 1
ATOM 911 C CA . LYS A 1 114 ? 7.303 -7.896 -11.773 1.00 93.00 114 LYS A CA 1
ATOM 912 C C . LYS A 1 114 ? 7.144 -7.329 -13.185 1.00 93.00 114 LYS A C 1
ATOM 914 O O . LYS A 1 114 ? 8.150 -7.104 -13.858 1.00 93.00 114 LYS A O 1
ATOM 919 N N . GLN A 1 115 ? 5.913 -7.029 -13.597 1.00 92.44 115 GLN A N 1
ATOM 920 C CA . GLN A 1 115 ? 5.618 -6.431 -14.900 1.00 92.44 115 GLN A CA 1
ATOM 921 C C . GLN A 1 115 ?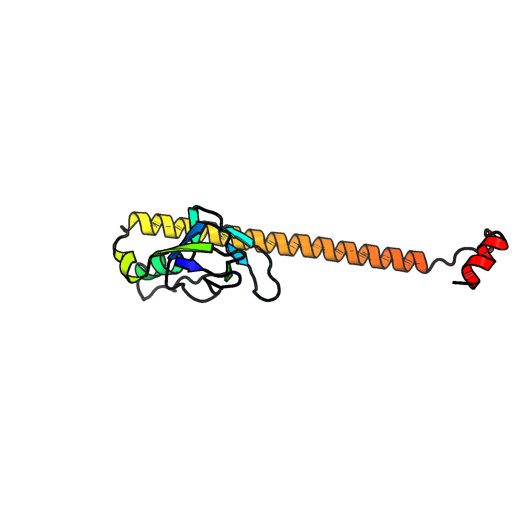 6.282 -5.058 -15.051 1.00 92.44 115 GLN A C 1
ATOM 923 O O . GLN A 1 115 ? 6.961 -4.800 -16.040 1.00 92.44 115 GLN A O 1
ATOM 928 N N . MET A 1 116 ? 6.184 -4.201 -14.033 1.00 89.38 116 MET A N 1
ATOM 929 C CA . MET A 1 116 ? 6.824 -2.884 -14.043 1.00 89.38 116 MET A CA 1
ATOM 930 C C . MET A 1 116 ? 8.349 -2.983 -14.194 1.00 89.38 116 MET A C 1
ATOM 932 O O . MET A 1 116 ? 8.955 -2.211 -14.939 1.00 89.38 116 MET A O 1
ATOM 936 N N . LYS A 1 117 ? 8.996 -3.932 -13.506 1.00 89.38 117 LYS A N 1
ATOM 937 C CA . LYS A 1 117 ? 10.441 -4.175 -13.651 1.00 89.38 117 LYS A CA 1
ATOM 938 C C . LYS A 1 117 ? 10.797 -4.647 -15.061 1.00 89.38 117 LYS A C 1
ATOM 940 O O . LYS A 1 117 ? 11.804 -4.184 -15.599 1.00 89.38 117 LYS A O 1
ATOM 945 N N . TYR A 1 118 ? 9.984 -5.528 -15.643 1.00 92.62 118 TYR A N 1
ATOM 946 C CA . TYR A 1 118 ? 10.167 -6.035 -17.002 1.00 92.62 118 TYR A CA 1
ATOM 947 C C . TYR A 1 118 ? 10.062 -4.915 -18.047 1.00 92.62 118 TYR A C 1
ATOM 949 O O . TYR A 1 118 ? 11.014 -4.692 -18.796 1.00 92.62 118 TYR A O 1
ATOM 957 N N . GLU A 1 119 ? 8.981 -4.131 -18.024 1.00 89.38 119 GLU A N 1
ATOM 958 C CA . GLU A 1 119 ? 8.784 -3.018 -18.965 1.00 89.38 119 GLU A CA 1
ATOM 959 C C . GLU A 1 119 ? 9.907 -1.981 -18.859 1.00 89.38 119 GLU A C 1
ATOM 961 O O . GLU A 1 119 ? 10.455 -1.515 -19.857 1.00 89.38 119 GLU A O 1
ATOM 966 N N . ARG A 1 120 ? 10.364 -1.676 -17.642 1.00 87.06 120 ARG A N 1
ATOM 967 C CA . ARG A 1 120 ? 11.493 -0.753 -17.452 1.00 87.06 120 ARG A CA 1
ATOM 968 C C . ARG A 1 120 ? 12.818 -1.319 -17.943 1.00 87.06 120 ARG A C 1
ATOM 970 O O . ARG A 1 120 ? 13.669 -0.561 -18.403 1.00 87.06 120 ARG A O 1
ATOM 977 N N . ALA A 1 121 ? 13.035 -2.628 -17.830 1.00 88.88 121 ALA A N 1
ATOM 978 C CA . ALA A 1 121 ? 14.207 -3.262 -18.421 1.00 88.88 121 ALA A CA 1
ATOM 979 C C . ALA A 1 121 ? 14.176 -3.153 -19.953 1.00 88.88 121 ALA A C 1
ATOM 981 O O . ALA A 1 121 ? 15.200 -2.809 -20.542 1.00 88.88 121 ALA A O 1
ATOM 982 N N . LYS A 1 122 ? 13.003 -3.342 -20.569 1.00 92.06 122 LYS A N 1
ATOM 983 C CA . LYS A 1 122 ? 12.790 -3.164 -22.011 1.00 92.06 122 LYS A CA 1
ATOM 984 C C . LYS A 1 122 ? 13.079 -1.730 -22.460 1.00 92.06 122 LYS A C 1
ATOM 986 O O . LYS A 1 122 ? 13.886 -1.540 -23.364 1.00 92.06 122 LYS A O 1
ATOM 991 N N . VAL A 1 123 ? 12.517 -0.730 -21.774 1.00 89.56 123 VAL A N 1
ATOM 992 C CA . VAL A 1 123 ? 12.766 0.694 -22.072 1.00 89.56 123 VAL A CA 1
ATOM 993 C C . VAL A 1 123 ? 14.251 1.039 -21.940 1.00 89.56 123 VAL A C 1
ATOM 995 O O . VAL A 1 123 ? 14.822 1.632 -22.846 1.00 89.56 123 VAL A O 1
ATOM 998 N N . ARG A 1 124 ? 14.925 0.605 -20.865 1.00 87.19 124 ARG A N 1
ATOM 999 C CA . ARG A 1 124 ? 16.373 0.841 -20.703 1.00 87.19 124 ARG A CA 1
ATOM 1000 C C . ARG A 1 124 ? 17.210 0.192 -21.800 1.00 87.19 124 ARG A C 1
ATOM 1002 O O . ARG A 1 124 ? 18.208 0.771 -22.209 1.00 87.19 124 ARG A O 1
ATOM 1009 N N . LYS A 1 125 ? 16.835 -1.010 -22.249 1.00 90.81 125 LYS A N 1
ATOM 1010 C CA . LYS A 1 125 ? 17.510 -1.679 -23.366 1.00 90.81 125 LYS A CA 1
ATOM 1011 C C . LYS A 1 125 ? 17.341 -0.878 -24.657 1.00 90.81 125 LYS A C 1
ATOM 1013 O O . LYS A 1 125 ? 18.313 -0.722 -25.382 1.00 90.81 125 LYS A O 1
ATOM 1018 N N . HIS A 1 126 ? 16.140 -0.362 -24.912 1.00 86.56 126 HIS A N 1
ATOM 1019 C CA . HIS A 1 126 ? 15.864 0.440 -26.099 1.00 86.56 126 HIS A CA 1
ATOM 1020 C C . HIS A 1 126 ? 16.635 1.765 -26.094 1.00 86.56 126 HIS A C 1
ATOM 1022 O O . HIS A 1 126 ? 17.316 2.047 -27.069 1.00 86.56 126 HIS A O 1
ATOM 1028 N N . ILE A 1 127 ? 16.636 2.495 -24.970 1.00 87.06 127 ILE A N 1
ATOM 1029 C CA . ILE A 1 127 ? 17.422 3.732 -24.810 1.00 87.06 127 ILE A CA 1
ATOM 1030 C C . ILE A 1 127 ? 18.903 3.473 -25.101 1.00 87.06 127 ILE A C 1
ATOM 1032 O O . ILE A 1 127 ? 19.497 4.178 -25.898 1.00 87.06 127 ILE A O 1
ATOM 1036 N N . ARG A 1 128 ? 19.484 2.401 -24.546 1.00 85.31 128 ARG A N 1
ATOM 1037 C CA . ARG A 1 128 ? 20.887 2.046 -24.822 1.00 85.31 128 ARG A CA 1
ATOM 1038 C C . ARG A 1 128 ? 21.157 1.698 -26.288 1.00 85.31 128 ARG A C 1
ATOM 1040 O O . ARG A 1 128 ? 22.263 1.934 -26.753 1.00 85.31 128 ARG A O 1
ATOM 1047 N N . SER A 1 129 ? 20.191 1.094 -26.986 1.00 83.81 129 SER A N 1
ATOM 1048 C CA . SER A 1 129 ? 20.313 0.822 -28.425 1.00 83.81 129 SER A CA 1
ATOM 1049 C C . SER A 1 129 ? 20.325 2.126 -29.211 1.00 83.81 129 SER A C 1
ATOM 1051 O O . SER A 1 129 ? 21.223 2.323 -30.015 1.00 83.81 129 SER A O 1
ATOM 1053 N N . MET A 1 130 ? 19.392 3.035 -28.906 1.00 77.25 130 MET A N 1
ATOM 1054 C CA . MET A 1 130 ? 19.317 4.351 -29.540 1.00 77.25 130 MET A CA 1
ATOM 1055 C C . MET A 1 130 ? 20.563 5.193 -29.266 1.00 77.25 130 MET A C 1
ATOM 1057 O O . MET A 1 130 ? 21.101 5.782 -30.191 1.00 77.25 130 MET A O 1
ATOM 1061 N N . ASP A 1 131 ? 21.056 5.223 -28.025 1.00 77.38 131 ASP A N 1
ATOM 1062 C CA . ASP A 1 131 ? 22.277 5.959 -27.676 1.00 77.38 131 ASP A CA 1
ATOM 1063 C C . ASP A 1 131 ? 23.486 5.429 -28.461 1.00 77.38 131 ASP A C 1
ATOM 1065 O O . ASP A 1 131 ? 24.321 6.209 -28.916 1.00 77.38 131 ASP A O 1
ATOM 1069 N N . ARG A 1 132 ? 23.567 4.105 -28.660 1.00 78.69 132 ARG A N 1
ATOM 1070 C CA . ARG A 1 132 ? 24.609 3.483 -29.484 1.00 78.69 132 ARG A CA 1
ATOM 1071 C C . ARG A 1 132 ? 24.445 3.836 -30.964 1.00 78.69 132 ARG A C 1
ATOM 1073 O O . ARG A 1 132 ? 25.421 4.231 -31.581 1.00 78.69 132 ARG A O 1
ATOM 1080 N N . GLU A 1 133 ? 23.235 3.738 -31.508 1.00 71.19 133 GLU A N 1
ATOM 1081 C CA . GLU A 1 133 ? 22.932 4.090 -32.905 1.00 71.19 133 GLU A CA 1
ATOM 1082 C C . GLU A 1 133 ? 23.204 5.580 -33.191 1.00 71.19 133 GLU A C 1
ATOM 1084 O O . GLU A 1 133 ? 23.792 5.911 -34.214 1.00 71.19 133 GLU A O 1
ATOM 1089 N N . CYS A 1 134 ? 22.864 6.487 -32.269 1.00 66.19 134 CYS A N 1
ATOM 1090 C CA . CYS A 1 134 ? 23.217 7.907 -32.362 1.00 66.19 134 CYS A CA 1
ATOM 1091 C C . CYS A 1 134 ? 24.733 8.143 -32.265 1.00 66.19 134 CYS A C 1
ATOM 1093 O O . CYS A 1 134 ? 25.256 9.018 -32.949 1.00 66.19 134 CYS A O 1
ATOM 1095 N N . GLY A 1 135 ? 25.442 7.378 -31.428 1.00 64.94 135 GLY A N 1
ATOM 1096 C CA . GLY A 1 135 ? 26.904 7.409 -31.362 1.00 64.94 135 GLY A CA 1
ATOM 1097 C C . GLY A 1 135 ? 27.550 6.975 -32.679 1.00 64.94 135 GLY A C 1
ATOM 1098 O O . GLY A 1 135 ? 28.398 7.690 -33.199 1.00 64.94 135 GLY A O 1
ATOM 1099 N N . GLU A 1 136 ? 27.079 5.870 -33.259 1.00 60.38 136 GLU A N 1
ATOM 1100 C CA . GLU A 1 136 ? 27.523 5.359 -34.563 1.00 60.38 136 GLU A CA 1
ATOM 1101 C C . GLU A 1 136 ? 27.204 6.347 -35.705 1.00 60.38 136 GLU A C 1
ATOM 1103 O O . GLU A 1 136 ? 28.014 6.521 -36.610 1.00 60.38 136 GLU A O 1
ATOM 1108 N N . LEU A 1 137 ? 26.071 7.062 -35.655 1.00 57.00 137 LEU A N 1
ATOM 1109 C CA . LEU A 1 137 ? 25.737 8.120 -36.623 1.00 57.00 137 LEU A CA 1
ATOM 1110 C C . LEU A 1 137 ? 26.646 9.355 -36.512 1.00 57.00 137 LEU A C 1
ATOM 1112 O O . LEU A 1 137 ? 26.945 9.974 -37.530 1.00 57.00 137 LEU A O 1
ATOM 1116 N N . ASN A 1 138 ? 27.116 9.692 -35.308 1.00 53.88 138 ASN A N 1
ATOM 1117 C CA . ASN A 1 138 ? 28.096 10.765 -35.097 1.00 53.88 138 ASN A CA 1
ATOM 1118 C C . ASN A 1 138 ? 29.527 10.364 -35.509 1.00 53.88 138 ASN A C 1
ATOM 1120 O O . ASN A 1 138 ? 30.380 11.237 -35.655 1.00 53.88 138 ASN A O 1
ATOM 1124 N N . GLU A 1 139 ? 29.801 9.069 -35.695 1.00 51.62 139 GLU A N 1
ATOM 1125 C CA . GLU A 1 139 ? 31.078 8.557 -36.214 1.00 51.62 139 GLU A CA 1
ATOM 1126 C C . GLU A 1 139 ? 31.158 8.575 -37.749 1.00 51.62 139 GLU A C 1
ATOM 1128 O O . GLU A 1 139 ? 32.239 8.364 -38.302 1.00 51.62 139 GLU A O 1
ATOM 1133 N N . PHE A 1 140 ? 30.063 8.878 -38.458 1.00 48.81 140 PHE A N 1
ATOM 1134 C CA . PHE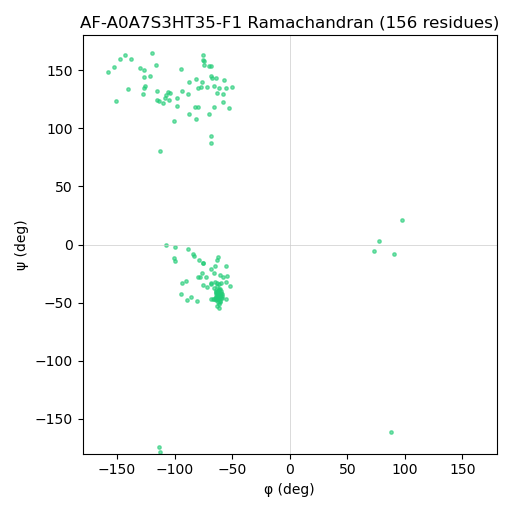 A 1 140 ? 30.133 9.194 -39.882 1.00 48.81 140 PHE A CA 1
ATOM 1135 C C . PHE A 1 140 ? 30.540 10.664 -40.047 1.00 48.81 140 PHE A C 1
ATOM 1137 O O . PHE A 1 140 ? 29.723 11.549 -39.778 1.00 48.81 140 PHE A O 1
ATOM 1144 N N . PRO A 1 141 ? 31.776 10.970 -40.491 1.00 52.62 141 PRO A N 1
ATOM 1145 C CA . PRO A 1 141 ? 32.135 12.341 -40.808 1.00 52.62 141 PRO A CA 1
ATOM 1146 C C . PRO A 1 141 ? 31.172 12.843 -41.882 1.00 52.62 141 PRO A C 1
ATOM 1148 O O . PRO A 1 141 ? 30.963 12.175 -42.896 1.00 52.62 141 PRO A O 1
ATOM 1151 N N . VAL A 1 142 ? 30.578 14.017 -41.657 1.00 58.50 142 VAL A N 1
ATOM 1152 C CA . VAL A 1 142 ? 29.852 14.727 -42.711 1.00 58.50 142 VAL A CA 1
ATOM 1153 C C . VAL A 1 142 ? 30.815 14.839 -43.890 1.00 58.50 142 VAL A C 1
ATOM 1155 O O . VAL A 1 142 ? 31.897 15.407 -43.735 1.00 58.50 142 VAL A O 1
ATOM 1158 N N . ASP A 1 143 ? 30.478 14.243 -45.036 1.00 54.94 143 ASP A N 1
ATOM 1159 C CA . ASP A 1 143 ? 31.335 14.303 -46.217 1.00 54.94 143 ASP A CA 1
ATOM 1160 C C . ASP A 1 143 ? 31.342 15.751 -46.721 1.00 54.94 143 ASP A C 1
ATOM 1162 O O . ASP A 1 143 ? 30.457 16.202 -47.453 1.00 54.94 143 ASP A O 1
ATOM 1166 N N . THR A 1 144 ? 32.332 16.515 -46.260 1.00 57.12 144 THR A N 1
ATOM 1167 C CA . THR A 1 144 ? 32.469 17.952 -46.522 1.00 57.12 144 THR A CA 1
ATOM 1168 C C . THR A 1 144 ? 32.654 18.258 -48.005 1.00 57.12 144 THR A C 1
ATOM 1170 O O . THR A 1 144 ? 32.508 19.406 -48.412 1.00 57.12 144 THR A O 1
ATOM 1173 N N . ARG A 1 145 ? 32.888 17.236 -48.840 1.00 57.59 145 ARG A N 1
ATOM 1174 C CA . ARG A 1 145 ? 32.936 17.344 -50.304 1.00 57.59 145 ARG A CA 1
ATOM 1175 C C . ARG A 1 145 ? 31.593 17.730 -50.932 1.00 57.59 145 ARG A C 1
ATOM 1177 O O . ARG A 1 145 ? 31.587 18.174 -52.076 1.00 57.59 145 ARG A O 1
ATOM 1184 N N . PHE A 1 146 ? 30.482 17.570 -50.209 1.00 55.72 146 PHE A N 1
ATOM 1185 C CA . PHE A 1 146 ? 29.136 17.952 -50.660 1.00 55.72 146 PHE A CA 1
ATOM 1186 C C . PHE A 1 146 ? 28.582 19.199 -49.960 1.00 55.72 146 P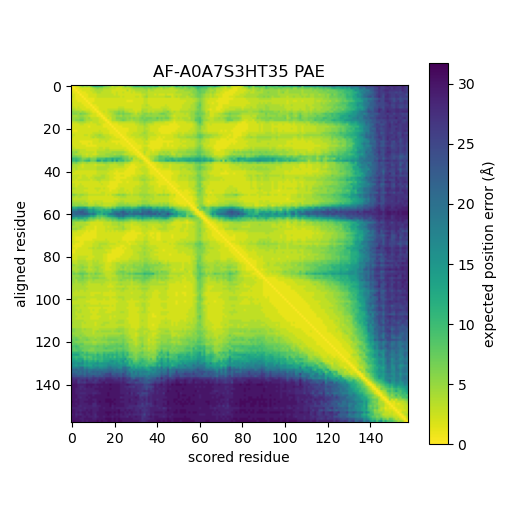HE A C 1
ATOM 1188 O O . PHE A 1 146 ? 27.465 19.620 -50.259 1.00 55.72 146 PHE A O 1
ATOM 1195 N N . LEU A 1 147 ? 29.342 19.797 -49.040 1.00 59.56 147 LEU A N 1
ATOM 1196 C CA . LEU A 1 147 ? 28.952 21.030 -48.366 1.00 59.56 147 LEU A CA 1
ATOM 1197 C C . LEU A 1 147 ? 29.412 22.239 -49.181 1.00 59.56 147 LEU A C 1
ATOM 1199 O O . LEU A 1 147 ? 30.520 22.262 -49.718 1.00 59.56 147 LEU A O 1
ATOM 1203 N N . SER A 1 148 ? 28.578 23.274 -49.256 1.00 67.38 148 SER A N 1
ATOM 1204 C CA . SER A 1 148 ? 29.024 24.556 -49.800 1.00 67.38 148 SER A CA 1
ATOM 1205 C C . SER A 1 148 ? 30.049 25.198 -48.855 1.00 67.38 148 SER A C 1
ATOM 1207 O O . SER A 1 148 ? 30.020 24.985 -47.641 1.00 67.38 148 SER A O 1
ATOM 1209 N N . ASN A 1 149 ? 30.938 26.040 -49.390 1.00 70.81 149 ASN A N 1
ATOM 1210 C CA . ASN A 1 149 ? 31.944 26.752 -48.585 1.00 70.81 149 ASN A CA 1
ATOM 1211 C C . ASN A 1 149 ? 31.329 27.552 -47.418 1.00 70.81 149 ASN A C 1
ATOM 1213 O O . ASN A 1 149 ? 31.981 27.769 -46.402 1.00 70.81 149 ASN A O 1
ATOM 1217 N N . GLU A 1 150 ? 30.073 27.980 -47.552 1.00 63.59 150 GLU A N 1
ATOM 1218 C CA . GLU A 1 150 ? 29.331 28.720 -46.529 1.00 63.59 150 GLU A CA 1
ATOM 1219 C C . GLU A 1 150 ? 28.860 27.814 -45.378 1.00 63.59 150 GLU A C 1
ATOM 1221 O O . GLU A 1 150 ? 28.902 28.212 -44.216 1.00 63.59 150 GLU A O 1
ATOM 1226 N N . GLN A 1 151 ? 28.504 26.561 -45.680 1.00 64.50 151 GLN A N 1
ATOM 1227 C CA . GLN A 1 151 ? 28.132 25.553 -44.682 1.00 64.50 151 GLN A CA 1
ATOM 1228 C C . GLN A 1 151 ? 29.343 25.068 -43.876 1.00 64.50 151 GLN A C 1
ATOM 1230 O O . GLN A 1 151 ? 29.229 24.880 -42.667 1.00 64.50 151 GLN A O 1
ATOM 1235 N N . ILE A 1 152 ? 30.510 24.936 -44.516 1.00 64.94 152 ILE A N 1
ATOM 1236 C CA . ILE A 1 152 ? 31.769 24.572 -43.841 1.00 64.94 152 ILE A CA 1
ATOM 1237 C C . ILE A 1 152 ? 32.173 25.667 -42.842 1.00 64.94 152 ILE A C 1
ATOM 1239 O O . ILE A 1 152 ? 32.453 25.380 -41.681 1.00 64.94 152 ILE A O 1
ATOM 1243 N N . ARG A 1 153 ? 32.102 26.940 -43.255 1.00 65.31 153 ARG A N 1
ATOM 1244 C CA . ARG A 1 153 ? 32.467 28.094 -42.414 1.00 65.31 153 ARG A CA 1
ATOM 1245 C C . ARG A 1 153 ? 31.617 28.224 -41.148 1.00 65.31 153 ARG A C 1
ATOM 1247 O O . ARG A 1 153 ? 32.112 28.671 -40.120 1.00 65.31 153 ARG A O 1
ATOM 1254 N N . MET A 1 154 ? 30.340 27.852 -41.226 1.00 62.91 154 MET A N 1
ATOM 1255 C CA . MET A 1 154 ? 29.412 27.883 -40.090 1.00 62.91 154 MET A CA 1
ATOM 1256 C C . MET A 1 154 ? 29.698 26.781 -39.061 1.00 62.91 154 MET A C 1
ATOM 1258 O O . MET A 1 154 ? 29.406 26.972 -37.885 1.00 62.91 154 MET A O 1
ATOM 1262 N N . MET A 1 155 ? 30.276 25.650 -39.482 1.00 61.94 155 MET A N 1
ATOM 1263 C CA . MET A 1 155 ? 30.654 24.555 -38.579 1.00 61.94 155 MET A CA 1
ATOM 1264 C C . MET A 1 155 ? 31.976 24.817 -37.844 1.00 61.94 155 MET A C 1
ATOM 1266 O O . MET A 1 155 ? 32.146 24.328 -36.737 1.00 61.94 155 MET A O 1
ATOM 1270 N N . GLU A 1 156 ? 32.893 25.596 -38.425 1.00 59.38 156 GLU A N 1
ATOM 1271 C CA . GLU A 1 156 ? 34.183 25.958 -37.802 1.00 59.38 156 GLU A CA 1
ATOM 1272 C C . GLU A 1 156 ? 34.073 27.078 -36.747 1.00 59.38 156 GLU A C 1
ATOM 1274 O O . GLU A 1 156 ? 35.019 27.319 -35.999 1.00 59.38 156 GLU A O 1
ATOM 1279 N N . LEU A 1 157 ? 32.938 27.786 -36.699 1.00 54.34 157 LEU A N 1
ATOM 1280 C CA . LEU A 1 157 ? 32.680 28.910 -35.787 1.00 54.34 157 LEU A CA 1
ATOM 1281 C C . LEU A 1 157 ? 31.838 28.535 -34.551 1.00 54.34 157 LEU A C 1
ATOM 1283 O O . LEU A 1 157 ? 31.585 29.409 -33.718 1.00 54.34 157 LEU A O 1
ATOM 1287 N N . ALA A 1 158 ? 31.393 27.280 -34.444 1.00 48.72 158 ALA A N 1
ATOM 1288 C CA . ALA A 1 158 ? 30.627 26.736 -33.318 1.00 48.72 158 ALA A CA 1
ATOM 1289 C C . ALA A 1 158 ? 31.523 25.905 -32.389 1.00 48.72 158 ALA A C 1
ATOM 1291 O O . ALA A 1 158 ? 31.303 25.980 -31.158 1.00 48.72 158 ALA A O 1
#

InterPro domains:
  IPR000595 Cyclic nucleotide-binding domain [PF00027] (2-87)
  IPR000595 Cyclic nucleotide-binding domain [PS50042] (1-87)
  IPR000595 Cyclic nucleotide-binding domain [cd00038] (1-87)
  IPR014710 RmlC-like jelly roll fold [G3DSA:2.60.120.10] (1-130)
  IPR018490 Cyclic nucleotide-binding domain superfamily [SSF51206] (3-98)

Foldseek 3Di:
DKDAAFDWQFDAPAQHFKKKAFQAAKKFWAQDPVPGDGLDIDGHRDIDRLLNLLQVPDPPPDDRDGDHTIIGGRHTTDIDIGGSVNSVVDDPVVNVVSVVVVVVVVVSSVVSVVVVVVVVVVVVVVVVVVVVVVVVVVVPPPPCVPPDPVRVVVVVVD

pLDDT: mean 85.92, std 13.32, range [48.72, 97.44]

Nearest PDB structures (foldseek):
  6flo-assembly1_A  TM=7.547E-01  e=5.030E-06  Trypanosoma bru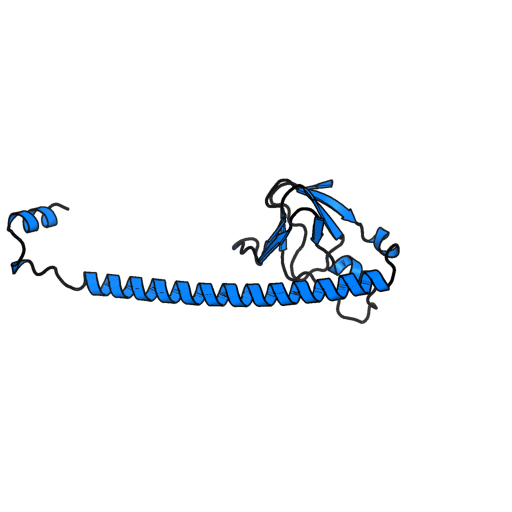cei brucei TREU927
  1cx4-assembly1_A  TM=8.184E-01  e=1.931E-05  Rattus norvegicus
  7rhk-assembly1_B  TM=6.765E-01  e=3.485E-06  Homo sapiens
  7rhj-assembly1_B  TM=7.106E-01  e=6.423E-06  Homo sapiens
  6g52-assembly3_B  TM=6.225E-01  e=4.365E-04  Homo sapiens

Organism: NCBI:txid89044

Secondary structure (DSSP, 8-state):
-EE-TT-EEE-TTS--SSEEEEEES-EEEES-SSS--EEEEE-TT-EE-HHHHHHHHS-TTSPPP---SEEEESS-EEEEEE-GGGGGGS-HHHHHHHHHHHHHHHHHHHHHHHHHHHHHHHHHHHHHHHHHHHHHHHTS---GGGS-HHHHHHHTT-

Solvent-accessible surface area (backbone atoms only — not comparable to full-atom values): 8800 Å² total; per-residue (Å²): 89,80,43,58,56,69,44,69,80,39,49,54,79,36,57,34,66,42,32,41,33,31,66,38,52,35,34,34,32,19,79,37,91,89,66,67,47,74,75,44,80,38,42,62,79,33,71,50,35,64,34,23,59,48,45,72,75,47,62,90,89,53,85,74,50,49,34,83,38,30,34,30,26,72,32,62,23,35,32,49,74,48,50,59,87,59,50,78,76,58,53,71,68,58,47,51,53,52,47,54,50,51,51,52,53,50,53,52,49,54,52,50,53,52,50,54,53,51,55,50,50,52,52,53,52,49,52,54,48,50,55,49,52,54,50,56,57,68,68,52,74,77,67,63,89,78,49,54,77,70,58,53,56,58,64,78,74,111

Radius of gyration: 26.16 Å; Cα contacts (8 Å, |Δi|>4): 226; chains: 1; bounding box: 51×50×71 Å

Sequence (158 aa):
EEVNKGVVLTHPGKPNRDMYFVVNGRIDVVTSLTKRYVVTPLLKHDYVGESSVINKFIKASANKLNEEHYAVAVTKVEVLILPEAAFTLFDLHSVDVIRSTFMAKTEWRRQRVKQMKYERAKVRKHIRSMDRECGELNEFPVDTRFLSNEQIRMMELA